Protein AF-A0A946VN76-F1 (afdb_monomer)

Secondary structure (DSSP, 8-state):
----S----PPPHHHHHHHHHHHHHHHHHTT-S-S-HHHHHHHHHHHHTTTT---------TTTS-HHHHS--TT-HHHHHH-TTTSPPGGG---

Mean predicted aligned error: 15.85 Å

Radius of gyration: 20.65 Å; Cα contacts (8 Å, |Δi|>4): 16; chains: 1; bounding box: 47×42×51 Å

Sequence (95 aa):
MNKNGISSKLMKRRDLLQKGMTGLGVAGLTGSVLTPSLFGRAAEAAAAALSNEKILVILELSGGNDGLNTVVPYGDDAYYRHRPNIGLPKDQLRL

pLDDT: mean 71.88, std 15.23, range [37.47, 95.38]

Structure (mmCIF, N/CA/C/O backbone):
data_AF-A0A946VN76-F1
#
_entry.id   AF-A0A946VN76-F1
#
loop_
_atom_site.group_PDB
_atom_site.id
_atom_site.type_symbol
_atom_site.label_atom_id
_atom_site.label_alt_id
_atom_site.label_comp_id
_atom_site.label_asym_id
_atom_site.label_entity_id
_atom_site.label_seq_id
_atom_site.pdbx_PDB_ins_code
_atom_site.Cartn_x
_atom_site.Cartn_y
_atom_site.Cartn_z
_atom_site.occupancy
_atom_site.B_iso_or_equiv
_atom_site.auth_seq_id
_atom_site.auth_comp_id
_atom_site.auth_asym_id
_atom_site.auth_atom_id
_atom_site.pdbx_PDB_model_num
ATOM 1 N N . MET A 1 1 ? 18.987 34.975 19.848 1.00 41.06 1 MET A N 1
ATOM 2 C CA . MET A 1 1 ? 19.432 33.770 19.108 1.00 41.06 1 MET A CA 1
ATOM 3 C C . MET A 1 1 ? 18.256 33.216 18.314 1.00 41.06 1 MET A C 1
ATOM 5 O O . MET A 1 1 ? 17.304 32.738 18.914 1.00 41.06 1 MET A O 1
ATOM 9 N N . ASN A 1 2 ? 18.278 33.373 16.988 1.00 37.47 2 ASN A N 1
ATOM 10 C CA . ASN A 1 2 ? 17.193 32.993 16.077 1.00 37.47 2 ASN A CA 1
ATOM 11 C C . ASN A 1 2 ? 17.377 31.527 15.633 1.00 37.47 2 ASN A C 1
ATOM 13 O O . ASN A 1 2 ? 18.392 31.206 15.023 1.00 37.47 2 ASN A O 1
ATOM 17 N N . LYS A 1 3 ? 16.429 30.639 15.963 1.00 54.38 3 LYS A N 1
ATOM 18 C CA . LYS A 1 3 ? 16.459 29.195 15.639 1.00 54.38 3 LYS A CA 1
ATOM 19 C C . LYS A 1 3 ? 15.763 28.860 14.308 1.00 54.38 3 LYS A C 1
ATOM 21 O O . LYS A 1 3 ? 15.246 27.760 14.141 1.00 54.38 3 LYS A O 1
ATOM 26 N N . ASN A 1 4 ? 15.751 29.778 13.347 1.00 53.50 4 ASN A N 1
ATOM 27 C CA . ASN A 1 4 ? 15.134 29.540 12.044 1.00 53.50 4 ASN A CA 1
ATOM 28 C C . ASN A 1 4 ? 16.219 29.248 11.007 1.00 53.50 4 ASN A C 1
ATOM 30 O O . ASN A 1 4 ? 16.777 30.176 10.430 1.00 53.50 4 ASN A O 1
ATOM 34 N N . GLY A 1 5 ? 16.539 27.972 10.774 1.00 47.56 5 GLY A N 1
ATOM 35 C 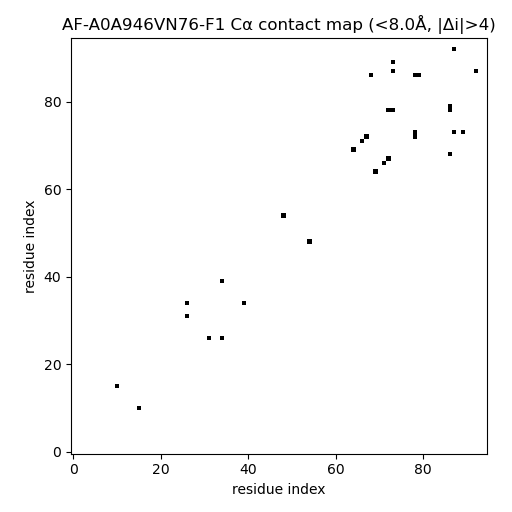CA . GLY A 1 5 ? 17.566 27.654 9.776 1.00 47.56 5 GLY A CA 1
ATOM 36 C C . GLY A 1 5 ? 17.666 26.228 9.249 1.00 47.56 5 GLY A C 1
ATOM 37 O O . GLY A 1 5 ? 18.397 26.027 8.289 1.00 47.56 5 GLY A O 1
ATOM 38 N N . ILE A 1 6 ? 16.955 25.238 9.798 1.00 50.41 6 ILE A N 1
ATOM 39 C CA . ILE A 1 6 ? 17.002 23.870 9.253 1.00 50.41 6 ILE A CA 1
ATOM 40 C C . ILE A 1 6 ? 15.592 23.276 9.246 1.00 50.41 6 ILE A C 1
ATOM 42 O O . ILE A 1 6 ? 15.268 22.367 10.002 1.00 50.41 6 ILE A O 1
ATOM 46 N N . SER A 1 7 ? 14.720 23.819 8.394 1.00 50.69 7 SER A N 1
ATOM 47 C CA . SER A 1 7 ? 13.534 23.074 7.967 1.00 50.69 7 SER A CA 1
ATOM 48 C C . SER A 1 7 ? 14.006 22.052 6.936 1.00 50.69 7 SER A C 1
ATOM 50 O O . SER A 1 7 ? 14.203 22.380 5.763 1.00 50.69 7 SER A O 1
ATOM 52 N N . SER A 1 8 ? 14.279 20.825 7.385 1.00 54.12 8 SER A N 1
ATOM 53 C CA . SER A 1 8 ? 14.500 19.697 6.488 1.00 54.12 8 SER A CA 1
ATOM 54 C C . SER A 1 8 ? 13.206 19.475 5.709 1.00 54.12 8 SER A C 1
ATOM 56 O O . SER A 1 8 ? 12.221 18.925 6.196 1.00 54.12 8 SER A O 1
ATOM 58 N N . LYS A 1 9 ? 13.175 19.982 4.480 1.00 61.91 9 LYS A N 1
ATOM 59 C CA . LYS A 1 9 ? 12.054 19.812 3.562 1.00 61.91 9 LYS A CA 1
ATOM 60 C C . LYS A 1 9 ? 11.950 18.320 3.221 1.00 61.91 9 LYS A C 1
ATOM 62 O O . LYS A 1 9 ? 12.605 17.861 2.289 1.00 61.91 9 LYS A O 1
ATOM 67 N N . LEU A 1 10 ? 11.181 17.550 3.999 1.00 67.19 10 LEU A N 1
ATOM 68 C CA . LEU A 1 10 ? 10.929 16.135 3.716 1.00 67.19 10 LEU A CA 1
ATOM 69 C C . LEU A 1 10 ? 10.323 16.024 2.310 1.00 67.19 10 LEU A C 1
ATOM 71 O O . LEU A 1 10 ? 9.250 16.568 2.038 1.00 67.19 10 LEU A O 1
ATOM 75 N N . MET A 1 11 ? 11.028 15.347 1.402 1.00 69.00 11 MET A N 1
ATOM 76 C CA . MET A 1 11 ? 10.538 15.105 0.046 1.00 69.00 11 MET A CA 1
ATOM 77 C C . MET A 1 11 ? 9.279 14.240 0.104 1.00 69.00 11 MET A C 1
ATOM 79 O O . MET A 1 11 ? 9.269 13.181 0.733 1.00 69.00 11 MET A O 1
ATOM 83 N N . LYS A 1 12 ? 8.203 14.679 -0.557 1.00 80.44 12 LYS A N 1
ATOM 84 C CA . LYS A 1 12 ? 6.966 13.894 -0.626 1.00 80.44 12 LYS A CA 1
ATOM 85 C C . LYS A 1 12 ? 7.160 12.721 -1.588 1.00 80.44 12 LYS A C 1
ATOM 87 O O . LYS A 1 12 ? 7.876 12.837 -2.577 1.00 80.44 12 LYS A O 1
ATOM 92 N N . ARG A 1 13 ? 6.460 11.605 -1.354 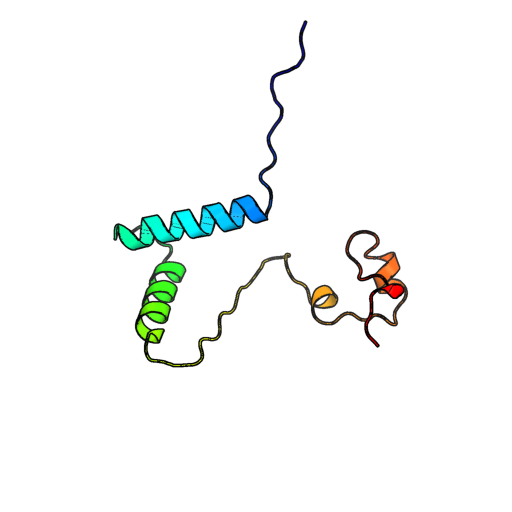1.00 74.12 13 ARG A N 1
ATOM 93 C CA . ARG A 1 13 ? 6.492 10.406 -2.226 1.00 74.12 13 ARG A CA 1
ATOM 94 C C . ARG A 1 13 ? 6.210 10.744 -3.695 1.00 74.12 13 ARG A C 1
ATOM 96 O O . ARG A 1 13 ? 6.871 10.230 -4.586 1.00 74.12 13 ARG A O 1
ATOM 103 N N . ARG A 1 14 ? 5.270 11.664 -3.934 1.00 73.50 14 ARG A N 1
ATOM 104 C CA . ARG A 1 14 ? 4.962 12.193 -5.270 1.00 73.50 14 ARG A CA 1
ATOM 105 C C . ARG A 1 14 ? 6.152 12.918 -5.894 1.0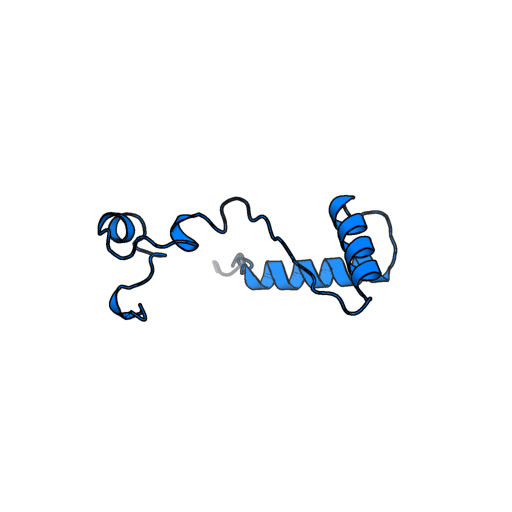0 73.50 14 ARG A C 1
ATOM 107 O O . ARG A 1 14 ? 6.435 12.706 -7.064 1.00 73.50 14 ARG A O 1
ATOM 114 N N . ASP A 1 15 ? 6.862 13.722 -5.108 1.00 74.88 15 ASP A N 1
ATOM 115 C CA . ASP A 1 15 ? 8.030 14.464 -5.584 1.00 74.88 15 ASP A CA 1
ATOM 116 C C . ASP A 1 15 ? 9.173 13.500 -5.923 1.00 74.88 15 ASP A C 1
ATOM 118 O O . ASP A 1 15 ? 9.890 13.728 -6.891 1.00 74.88 15 ASP A O 1
ATOM 122 N N . LEU A 1 16 ? 9.319 12.403 -5.171 1.00 76.44 16 LEU A N 1
ATOM 123 C CA . LEU A 1 16 ? 10.282 11.341 -5.469 1.00 76.44 16 LEU A CA 1
ATOM 124 C C . LEU A 1 16 ? 9.951 10.629 -6.788 1.00 76.44 16 LEU A C 1
ATOM 126 O O . LEU A 1 16 ? 10.835 10.482 -7.625 1.00 76.44 16 LEU A O 1
ATOM 130 N N . LEU A 1 17 ? 8.691 10.236 -7.004 1.00 75.31 17 LEU A N 1
ATOM 131 C CA . LEU A 1 17 ? 8.265 9.585 -8.251 1.00 75.31 17 LEU A CA 1
ATOM 132 C C . LEU A 1 17 ? 8.397 10.521 -9.458 1.00 75.31 17 LEU A C 1
ATOM 134 O O . LEU A 1 17 ? 8.911 10.124 -10.502 1.00 75.31 17 LEU A O 1
ATOM 138 N N 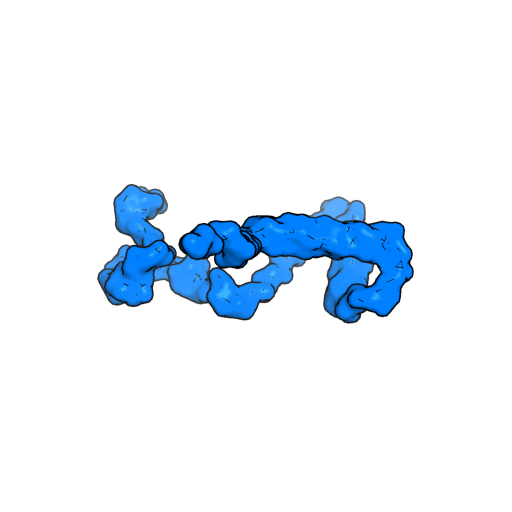. GLN A 1 18 ? 7.998 11.784 -9.304 1.00 69.50 18 GLN A N 1
ATOM 139 C CA . GLN A 1 18 ? 8.072 12.777 -10.371 1.00 69.50 18 GLN A CA 1
ATOM 140 C C . GLN A 1 18 ? 9.525 13.099 -10.744 1.00 69.50 18 GLN A C 1
ATOM 142 O O . GLN A 1 18 ? 9.844 13.211 -11.929 1.00 69.50 18 GLN A O 1
ATOM 147 N N . LYS A 1 19 ? 10.419 13.193 -9.752 1.00 70.81 19 LYS A N 1
ATOM 148 C CA . LYS A 1 19 ? 11.858 13.407 -9.973 1.00 70.81 19 LYS A CA 1
ATOM 149 C C . LYS A 1 19 ? 12.567 12.155 -10.490 1.00 70.81 19 LYS A C 1
ATOM 151 O O . LYS A 1 19 ? 13.450 12.275 -11.329 1.00 70.81 19 LYS A O 1
ATOM 156 N N . GLY A 1 20 ? 12.167 10.965 -10.043 1.00 66.50 20 GLY A N 1
ATOM 157 C CA . GLY A 1 20 ? 12.702 9.695 -10.536 1.00 66.50 20 GLY A CA 1
ATOM 158 C C . GLY A 1 20 ? 12.368 9.467 -12.010 1.00 66.50 20 GLY A C 1
ATOM 159 O O . GLY A 1 20 ? 13.250 9.147 -12.798 1.00 66.50 20 GLY A O 1
ATOM 160 N N . MET A 1 21 ? 11.120 9.721 -12.412 1.00 65.12 21 MET A N 1
ATOM 161 C CA . MET A 1 21 ? 10.679 9.538 -13.798 1.00 65.12 21 MET A CA 1
ATOM 162 C C . MET A 1 21 ? 11.272 10.585 -14.753 1.00 65.12 21 MET A C 1
ATOM 164 O O . MET A 1 21 ? 11.658 10.249 -15.869 1.00 65.12 21 MET A O 1
ATOM 168 N N . THR A 1 22 ? 11.424 11.837 -14.307 1.00 61.34 22 THR A N 1
ATOM 169 C CA . THR A 1 22 ? 12.131 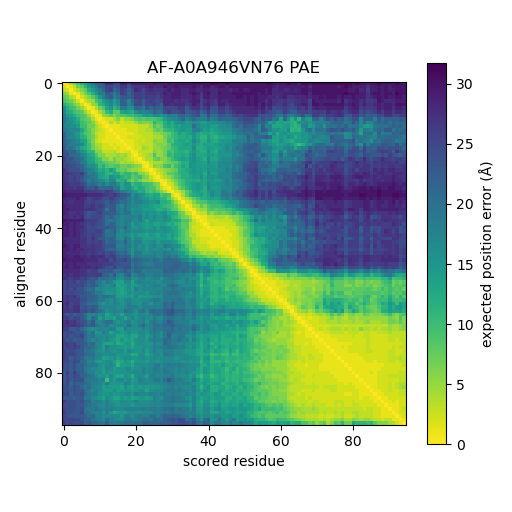12.869 -15.091 1.00 61.34 22 THR A CA 1
ATOM 170 C C . THR A 1 22 ? 13.638 12.612 -15.165 1.00 61.34 22 THR A C 1
ATOM 172 O O . THR A 1 22 ? 14.218 12.767 -16.237 1.00 61.34 22 THR A O 1
ATOM 175 N N . GLY A 1 23 ? 14.266 12.142 -14.082 1.00 60.56 23 GLY A N 1
ATOM 176 C CA . GLY A 1 23 ? 15.673 11.726 -14.079 1.00 60.56 23 GLY A CA 1
ATOM 177 C C . GLY A 1 23 ? 15.956 10.556 -15.027 1.00 60.56 23 GLY A C 1
ATOM 178 O O . GLY A 1 23 ? 16.938 10.589 -15.765 1.00 60.56 23 GLY A O 1
ATOM 179 N N . LEU A 1 24 ? 15.059 9.565 -15.076 1.00 59.38 24 LEU A N 1
ATOM 180 C CA . LEU A 1 24 ? 15.135 8.441 -16.017 1.00 59.38 24 LEU A CA 1
ATOM 181 C C . LEU A 1 24 ? 14.863 8.869 -17.467 1.00 59.38 24 LEU A C 1
ATOM 183 O O . LEU A 1 24 ? 15.544 8.394 -18.370 1.00 59.38 24 LEU A O 1
ATOM 187 N N . GLY A 1 25 ? 13.924 9.791 -17.701 1.00 55.97 25 GLY A N 1
ATOM 188 C CA . GLY A 1 25 ? 13.645 10.327 -19.037 1.00 55.97 25 GLY A CA 1
ATOM 189 C C . GLY A 1 25 ? 14.830 11.095 -19.633 1.00 55.97 25 GLY A C 1
ATOM 190 O O . GLY A 1 25 ? 15.169 10.899 -20.795 1.00 55.97 25 GLY A O 1
ATOM 191 N N . VAL A 1 26 ? 15.520 11.914 -18.833 1.00 55.62 26 VAL A N 1
ATOM 192 C CA . VAL A 1 26 ? 16.712 12.659 -19.285 1.00 55.62 26 VAL A CA 1
ATOM 193 C C . VAL A 1 26 ? 17.921 11.734 -19.491 1.00 55.62 26 VAL A C 1
ATOM 195 O O . VAL A 1 26 ? 18.652 11.888 -20.471 1.00 55.62 26 VAL A O 1
ATOM 198 N N . ALA A 1 27 ? 18.112 10.737 -18.621 1.00 52.50 27 ALA A N 1
ATOM 199 C CA . ALA A 1 27 ? 19.160 9.726 -18.792 1.00 52.50 27 ALA A CA 1
ATOM 200 C C . ALA A 1 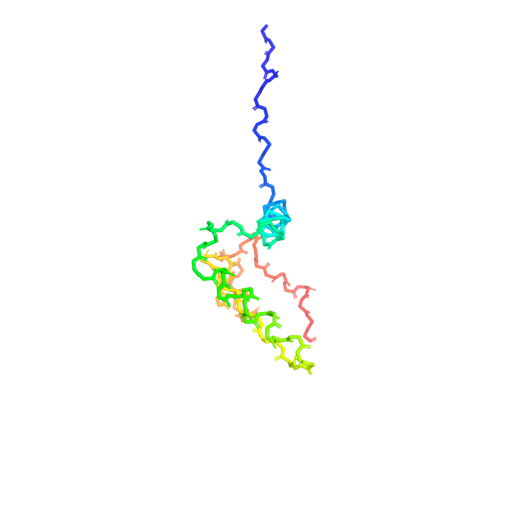27 ? 18.917 8.828 -20.024 1.00 52.50 27 ALA A C 1
ATOM 202 O O . ALA A 1 27 ? 19.860 8.492 -20.738 1.00 52.50 27 ALA A O 1
ATOM 203 N N . GLY A 1 28 ? 17.656 8.487 -20.313 1.00 53.31 28 GLY A N 1
ATOM 204 C CA . GLY A 1 28 ? 17.273 7.697 -21.486 1.00 53.31 28 GLY A CA 1
ATOM 205 C C . GLY A 1 28 ? 17.480 8.428 -22.817 1.00 53.31 28 GLY A C 1
ATOM 206 O O . GLY A 1 28 ? 17.866 7.803 -23.798 1.00 53.31 28 GLY A O 1
ATOM 207 N N . LEU A 1 29 ? 17.295 9.753 -22.850 1.00 55.72 29 LEU A N 1
ATOM 208 C CA . LEU A 1 29 ? 17.486 10.572 -24.058 1.00 55.72 29 LEU A CA 1
ATOM 209 C C . LEU A 1 29 ? 18.961 10.893 -24.366 1.00 55.72 29 LEU A C 1
ATOM 211 O O . LEU A 1 29 ? 19.273 11.272 -25.491 1.00 55.72 29 LEU A O 1
ATOM 215 N N . THR A 1 30 ? 19.868 10.752 -23.391 1.00 51.38 30 THR A N 1
ATOM 216 C CA . THR A 1 30 ? 21.304 11.085 -23.534 1.00 51.38 30 THR A CA 1
ATOM 217 C C . THR A 1 30 ? 22.228 9.864 -23.634 1.00 51.38 30 THR A C 1
ATOM 219 O O . THR A 1 30 ? 23.442 10.023 -23.738 1.00 51.38 30 THR A O 1
ATOM 222 N N . GLY A 1 31 ? 21.674 8.645 -23.666 1.00 53.81 31 GLY A N 1
ATOM 223 C CA . GLY A 1 31 ? 22.377 7.441 -24.126 1.00 53.81 31 GLY A CA 1
ATOM 224 C C . GLY A 1 31 ? 23.593 6.993 -23.305 1.00 53.81 31 GLY A C 1
ATOM 225 O O . GLY A 1 31 ? 24.435 6.277 -23.839 1.00 53.81 31 GLY A O 1
ATOM 226 N N . SER A 1 32 ? 23.723 7.377 -22.031 1.00 53.66 32 SER A N 1
ATOM 227 C CA . SER A 1 32 ? 24.949 7.101 -21.265 1.00 53.66 32 SER A CA 1
ATOM 228 C C . SER A 1 32 ? 24.747 6.079 -20.138 1.00 53.66 32 SER A C 1
ATOM 230 O O . SER A 1 32 ? 24.380 6.434 -19.022 1.00 53.66 32 SER A O 1
ATOM 232 N N . VAL A 1 33 ? 24.959 4.797 -20.478 1.00 54.03 33 VAL A N 1
ATOM 233 C CA . VAL A 1 33 ? 25.770 3.745 -19.797 1.00 54.03 33 VAL A CA 1
ATOM 234 C C . VAL A 1 33 ? 25.563 3.441 -18.289 1.00 54.03 33 VAL A C 1
ATOM 236 O O . VAL A 1 33 ? 26.110 2.460 -17.793 1.00 54.03 33 VAL A O 1
ATOM 239 N N . LEU A 1 34 ? 24.743 4.180 -17.543 1.00 54.91 34 LEU A N 1
ATOM 240 C CA . LEU A 1 34 ? 24.558 4.006 -16.090 1.00 54.91 34 LEU A CA 1
ATOM 241 C C . LEU A 1 34 ? 23.134 3.614 -15.683 1.00 54.91 34 LEU A C 1
ATOM 243 O O . LEU A 1 34 ? 22.789 3.681 -14.504 1.00 54.91 34 LEU A O 1
ATOM 247 N N . THR A 1 35 ? 22.290 3.194 -16.623 1.00 54.69 35 THR A N 1
ATOM 248 C CA . THR A 1 35 ? 21.025 2.547 -16.275 1.00 54.69 35 THR A CA 1
ATOM 249 C C . THR A 1 35 ? 21.334 1.166 -15.695 1.00 54.69 35 THR A C 1
ATOM 251 O O . THR A 1 35 ? 21.929 0.341 -16.392 1.00 54.69 35 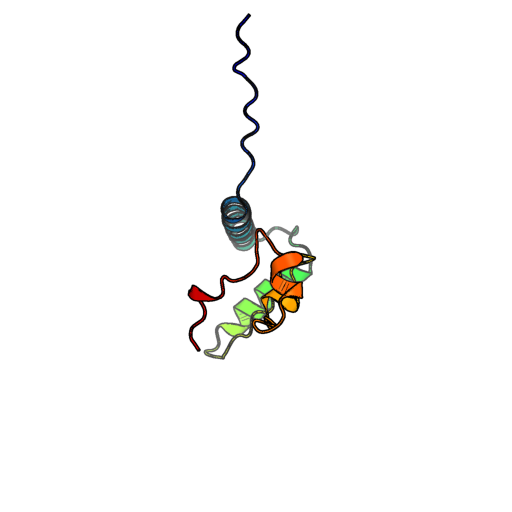THR A O 1
ATOM 254 N N . PRO A 1 36 ? 20.936 0.865 -14.439 1.00 58.66 36 PRO A N 1
ATOM 255 C CA . PRO A 1 36 ? 20.952 -0.511 -13.958 1.00 58.66 36 PRO A CA 1
ATOM 256 C C . PRO A 1 36 ? 20.274 -1.389 -15.009 1.00 58.66 36 PRO A C 1
ATOM 258 O O . PRO A 1 36 ? 19.243 -0.992 -15.552 1.00 58.66 36 PRO A O 1
ATOM 261 N N . SER A 1 37 ? 20.872 -2.537 -15.328 1.00 61.34 37 SER A N 1
ATOM 262 C CA . SER A 1 37 ? 20.512 -3.373 -16.485 1.00 61.34 37 SER A CA 1
ATOM 263 C C . SER A 1 37 ? 19.006 -3.625 -16.619 1.00 61.34 37 SER A C 1
ATOM 265 O O . SER A 1 37 ? 18.483 -3.664 -17.728 1.00 61.34 37 SER A O 1
ATOM 267 N N . LEU A 1 38 ? 18.288 -3.693 -15.497 1.00 62.81 38 LEU A N 1
ATOM 268 C CA . LEU A 1 38 ? 16.833 -3.787 -15.454 1.00 62.81 38 LEU A CA 1
ATOM 269 C C . LEU A 1 38 ? 16.115 -2.632 -16.179 1.00 62.81 38 LEU A C 1
ATOM 271 O O . LEU A 1 38 ? 15.187 -2.879 -16.943 1.00 62.81 38 LEU A O 1
ATOM 275 N N . PHE A 1 39 ? 16.554 -1.385 -15.996 1.00 63.53 39 PHE A N 1
ATOM 276 C CA . PHE A 1 39 ? 15.962 -0.210 -16.645 1.00 63.53 39 PHE A CA 1
ATOM 277 C C . PHE A 1 39 ? 16.314 -0.128 -18.132 1.00 63.53 39 PHE A C 1
ATOM 279 O O . PHE A 1 39 ? 15.466 0.268 -18.925 1.00 63.53 39 PHE A O 1
ATOM 286 N N . GLY A 1 40 ? 17.526 -0.541 -18.521 1.00 64.69 40 GLY A N 1
ATOM 287 C CA . GLY A 1 40 ? 17.913 -0.645 -19.932 1.00 64.69 40 GLY A CA 1
ATOM 288 C C . GLY A 1 40 ? 17.055 -1.664 -20.685 1.00 64.69 40 GLY A C 1
ATOM 289 O O . GLY A 1 40 ? 16.495 -1.345 -21.730 1.00 64.69 40 GLY A O 1
ATOM 290 N N . ARG A 1 41 ? 16.850 -2.854 -20.101 1.00 66.62 41 ARG A N 1
ATOM 291 C CA . ARG A 1 41 ? 15.980 -3.889 -20.687 1.00 66.62 41 ARG A CA 1
ATOM 292 C C . ARG A 1 41 ? 14.502 -3.506 -20.673 1.00 66.62 41 ARG A C 1
ATOM 294 O O . ARG A 1 41 ? 13.788 -3.837 -21.611 1.00 66.62 41 ARG A O 1
ATOM 301 N N . ALA A 1 42 ? 14.039 -2.798 -19.642 1.00 65.44 42 ALA A N 1
ATOM 302 C CA . ALA A 1 42 ? 12.674 -2.281 -19.594 1.00 65.44 42 ALA A CA 1
ATOM 303 C C . ALA A 1 42 ? 12.430 -1.204 -20.665 1.00 65.44 42 ALA A C 1
ATOM 305 O O . ALA A 1 42 ? 11.372 -1.202 -21.287 1.00 65.44 42 ALA A O 1
ATOM 306 N N . ALA A 1 43 ? 13.405 -0.323 -20.913 1.00 65.12 43 ALA A N 1
ATOM 307 C CA . ALA A 1 43 ? 13.326 0.679 -21.974 1.00 65.12 43 ALA A CA 1
ATOM 308 C C . ALA A 1 43 ? 13.355 0.041 -23.373 1.00 65.12 43 ALA A C 1
ATOM 310 O O . ALA A 1 43 ? 12.576 0.434 -24.236 1.00 65.12 43 ALA A O 1
ATOM 311 N N . GLU A 1 44 ? 14.192 -0.977 -23.583 1.00 67.31 44 GLU A N 1
ATOM 312 C CA . GLU A 1 44 ? 14.239 -1.753 -24.829 1.00 67.31 44 GLU A CA 1
ATOM 313 C C . GLU A 1 44 ? 12.926 -2.518 -25.074 1.00 67.31 44 GLU A C 1
ATOM 315 O O . GLU A 1 44 ? 12.364 -2.451 -26.166 1.00 67.31 44 GLU A O 1
ATOM 320 N N . ALA A 1 45 ? 12.369 -3.163 -24.042 1.00 65.50 45 ALA A N 1
ATOM 321 C CA . ALA A 1 45 ? 11.066 -3.824 -24.115 1.00 65.50 4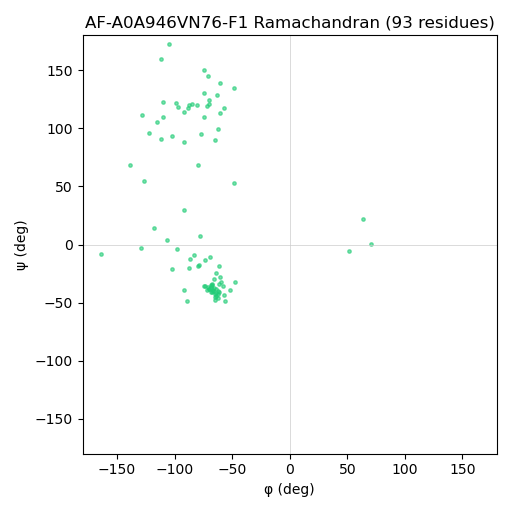5 ALA A CA 1
ATOM 322 C C . ALA A 1 45 ? 9.915 -2.831 -24.366 1.00 65.50 45 ALA A C 1
ATOM 324 O O . ALA A 1 45 ? 9.003 -3.127 -25.134 1.00 65.50 45 ALA A O 1
ATOM 325 N N . ALA A 1 46 ? 9.964 -1.638 -23.764 1.00 64.25 46 ALA A N 1
ATOM 326 C CA . ALA A 1 46 ? 8.982 -0.581 -24.000 1.00 64.25 46 ALA A CA 1
ATOM 327 C C . ALA A 1 46 ? 9.080 0.004 -25.420 1.00 64.25 46 ALA A C 1
ATOM 329 O O . ALA A 1 46 ? 8.053 0.303 -26.025 1.00 64.25 46 ALA A O 1
ATOM 330 N N . ALA A 1 47 ? 10.291 0.133 -25.971 1.00 62.91 47 ALA A N 1
ATOM 331 C CA . ALA A 1 47 ? 10.503 0.551 -27.356 1.00 62.91 47 ALA A CA 1
ATOM 332 C C . ALA A 1 47 ? 10.022 -0.517 -28.355 1.00 62.91 47 ALA A C 1
ATOM 334 O O . ALA A 1 47 ? 9.421 -0.177 -29.372 1.00 62.91 47 ALA A O 1
ATOM 335 N N . ALA A 1 48 ? 10.215 -1.804 -28.047 1.00 62.84 48 ALA A N 1
ATOM 336 C CA . ALA A 1 48 ? 9.669 -2.908 -28.839 1.00 62.84 48 ALA A CA 1
ATOM 337 C C . ALA A 1 48 ? 8.128 -2.963 -28.792 1.00 62.84 48 ALA A C 1
ATOM 339 O O . ALA A 1 48 ? 7.498 -3.354 -29.769 1.00 62.84 48 ALA A O 1
ATOM 340 N N . ALA A 1 49 ? 7.518 -2.505 -27.696 1.00 57.91 49 ALA A N 1
ATOM 341 C CA . ALA A 1 49 ? 6.068 -2.450 -27.509 1.00 57.91 49 ALA A CA 1
ATOM 342 C C . ALA A 1 49 ? 5.363 -1.276 -28.228 1.00 57.91 49 ALA A C 1
ATOM 344 O O . ALA A 1 49 ? 4.167 -1.067 -28.037 1.00 57.91 49 ALA A O 1
ATOM 345 N N . LEU A 1 50 ? 6.073 -0.508 -29.067 1.00 54.41 50 LEU A N 1
ATOM 346 C CA . LEU A 1 50 ? 5.476 0.498 -29.960 1.00 54.41 50 LEU A CA 1
ATOM 347 C C . LEU A 1 50 ? 4.642 -0.128 -31.097 1.00 54.41 50 LEU A C 1
ATOM 349 O O . LEU A 1 50 ? 3.898 0.584 -31.775 1.00 54.41 50 LEU A O 1
ATOM 353 N N . SER A 1 51 ? 4.712 -1.448 -31.299 1.00 59.03 51 SER A N 1
ATOM 354 C CA . SER A 1 51 ? 3.661 -2.188 -31.999 1.00 59.03 51 SER A CA 1
ATOM 355 C C . SER A 1 51 ? 2.425 -2.225 -31.104 1.00 59.03 51 SER A C 1
ATOM 357 O O . SER A 1 51 ? 2.534 -2.655 -29.968 1.00 59.03 51 SER A O 1
ATOM 359 N N . ASN A 1 52 ? 1.289 -1.763 -31.625 1.00 58.72 52 ASN A N 1
ATOM 360 C CA . ASN A 1 52 ? -0.028 -1.508 -31.015 1.00 58.72 52 ASN A CA 1
ATOM 361 C C . ASN A 1 52 ? -0.634 -2.633 -30.124 1.00 58.72 52 ASN A C 1
ATOM 363 O O . ASN A 1 52 ? -1.766 -3.073 -30.335 1.00 58.72 52 ASN A O 1
ATOM 367 N N . GLU A 1 53 ? 0.107 -3.119 -29.134 1.00 65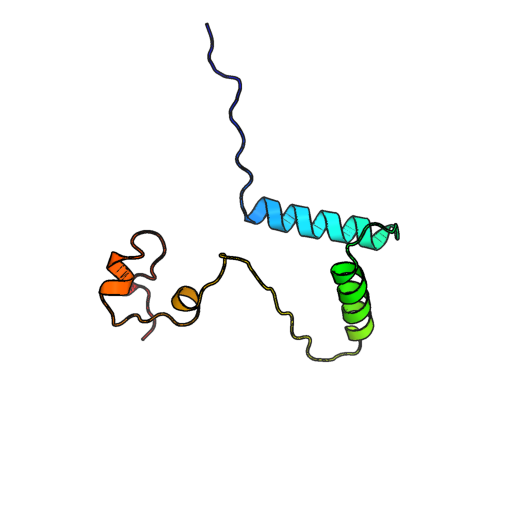.44 53 GLU A N 1
ATOM 368 C CA . GLU A 1 53 ? -0.196 -4.274 -28.296 1.00 65.44 53 GLU A CA 1
ATOM 369 C C . GLU A 1 53 ? -0.490 -3.854 -26.850 1.00 65.44 53 GLU A C 1
ATOM 371 O O . GLU A 1 53 ? -0.145 -2.766 -26.386 1.00 65.44 53 GLU A O 1
ATOM 376 N N . LYS A 1 54 ? -1.176 -4.729 -26.108 1.00 66.19 54 LYS A N 1
ATOM 377 C CA . LYS A 1 54 ? -1.531 -4.485 -24.706 1.00 66.19 54 LYS A CA 1
ATOM 378 C C . LYS A 1 54 ? -0.293 -4.654 -23.826 1.00 66.19 54 LYS A C 1
ATOM 380 O O . LYS A 1 54 ? 0.159 -5.773 -23.605 1.00 66.19 54 LYS A O 1
ATOM 385 N N . ILE A 1 55 ? 0.214 -3.554 -23.279 1.00 70.75 55 ILE A N 1
ATOM 386 C CA . ILE A 1 55 ? 1.376 -3.558 -22.382 1.00 70.75 55 ILE A CA 1
ATOM 387 C C . ILE A 1 55 ? 0.918 -3.785 -20.935 1.00 70.75 55 ILE A C 1
ATOM 389 O O . ILE A 1 55 ? 0.169 -2.979 -20.382 1.00 70.75 55 ILE A O 1
ATOM 393 N N . LEU A 1 56 ? 1.396 -4.862 -20.302 1.00 77.81 56 LEU A N 1
ATOM 394 C CA . LEU A 1 56 ? 1.257 -5.089 -18.861 1.00 77.81 56 LEU A CA 1
ATOM 395 C C . LEU A 1 56 ? 2.483 -4.527 -18.135 1.00 77.81 56 LEU A C 1
ATOM 397 O O . LEU A 1 56 ? 3.589 -5.043 -18.275 1.00 77.81 56 LEU A O 1
ATOM 401 N N . VAL A 1 57 ? 2.278 -3.490 -17.326 1.00 76.44 57 VAL A N 1
ATOM 402 C CA . VAL A 1 57 ? 3.324 -2.921 -16.468 1.00 76.44 57 VAL A CA 1
ATOM 403 C C . VAL A 1 57 ? 3.162 -3.469 -15.053 1.00 76.44 57 VAL A C 1
ATOM 405 O O . VAL A 1 57 ? 2.118 -3.279 -14.431 1.00 76.44 57 VAL A O 1
ATOM 408 N N . ILE A 1 58 ? 4.202 -4.128 -14.534 1.00 77.88 58 ILE A N 1
ATOM 409 C CA . ILE A 1 58 ? 4.241 -4.661 -13.166 1.00 77.88 58 ILE A CA 1
ATOM 410 C C . ILE A 1 58 ? 5.235 -3.834 -12.351 1.00 77.88 58 ILE A C 1
ATOM 412 O O . ILE A 1 58 ? 6.407 -3.733 -12.707 1.00 77.88 58 ILE A O 1
ATOM 416 N N . LEU A 1 59 ? 4.760 -3.245 -11.253 1.00 75.44 59 LEU A N 1
ATOM 417 C CA . LEU A 1 59 ? 5.580 -2.481 -10.315 1.00 75.44 59 LEU A CA 1
ATOM 418 C C . LEU A 1 59 ? 5.696 -3.258 -9.004 1.00 75.44 59 LEU A C 1
ATOM 420 O O . LEU A 1 59 ? 4.728 -3.361 -8.251 1.00 75.44 59 LEU A O 1
ATOM 424 N N . GLU A 1 60 ? 6.882 -3.789 -8.719 1.00 74.94 60 GLU A N 1
ATOM 425 C CA . GLU A 1 60 ? 7.185 -4.353 -7.408 1.00 74.94 60 GLU A CA 1
ATOM 426 C C . GLU A 1 60 ? 7.538 -3.215 -6.441 1.00 74.94 60 GLU A C 1
ATOM 428 O O . GLU A 1 60 ? 8.477 -2.449 -6.665 1.00 74.94 60 GLU A O 1
ATOM 433 N N . LEU A 1 61 ? 6.769 -3.084 -5.360 1.00 72.50 61 LEU A N 1
ATOM 434 C CA . LEU A 1 61 ? 7.023 -2.105 -4.309 1.00 72.50 61 LEU A CA 1
ATOM 435 C C . LEU A 1 61 ? 7.349 -2.837 -3.010 1.00 72.50 61 LEU A C 1
ATOM 437 O O . LEU A 1 61 ? 6.442 -3.326 -2.337 1.00 72.50 61 LEU A O 1
ATOM 441 N N . SER A 1 62 ? 8.621 -2.847 -2.613 1.00 71.44 62 SER A N 1
ATOM 442 C CA . SER A 1 62 ? 9.015 -3.388 -1.310 1.00 71.44 62 SER A CA 1
ATOM 443 C C . SER A 1 62 ? 8.337 -2.602 -0.177 1.00 71.44 62 SER A C 1
ATOM 445 O O . SER A 1 62 ? 8.550 -1.398 -0.015 1.00 71.44 62 SER A O 1
ATOM 447 N N . GLY A 1 63 ? 7.436 -3.272 0.551 1.00 71.88 63 GLY A N 1
ATOM 448 C CA . GLY A 1 63 ? 6.684 -2.728 1.690 1.00 71.88 63 GLY A CA 1
ATOM 449 C C . GLY A 1 63 ? 5.600 -1.692 1.357 1.00 71.88 63 GLY A C 1
ATOM 450 O O . GLY A 1 63 ? 4.963 -1.169 2.269 1.00 71.88 63 GLY A O 1
ATOM 451 N N . GLY A 1 64 ? 5.391 -1.358 0.079 1.00 73.50 64 GLY A N 1
ATOM 452 C CA . GLY A 1 64 ? 4.510 -0.258 -0.331 1.00 73.50 64 GLY A CA 1
ATOM 453 C C . GLY A 1 64 ? 3.062 -0.661 -0.611 1.00 73.50 64 GLY A C 1
ATOM 454 O O . GLY A 1 64 ? 2.151 0.092 -0.266 1.00 73.50 64 GLY A O 1
ATOM 455 N N . ASN A 1 65 ? 2.858 -1.823 -1.232 1.00 77.62 65 ASN A N 1
ATOM 456 C CA . ASN A 1 65 ? 1.542 -2.393 -1.499 1.00 77.62 65 ASN A CA 1
ATOM 457 C C . ASN A 1 65 ? 1.520 -3.832 -0.981 1.00 77.62 65 ASN A C 1
ATOM 459 O O . ASN A 1 65 ? 2.233 -4.685 -1.502 1.00 77.62 65 ASN A O 1
ATOM 463 N N . ASP A 1 66 ? 0.740 -4.080 0.066 1.00 82.94 66 ASP A N 1
ATOM 464 C CA . ASP A 1 66 ? 0.570 -5.406 0.648 1.00 82.94 66 ASP A CA 1
ATOM 465 C C . ASP A 1 66 ? -0.786 -6.018 0.275 1.00 82.94 66 ASP A C 1
ATOM 467 O O . ASP A 1 66 ? -1.659 -5.374 -0.318 1.00 82.94 66 ASP A O 1
ATOM 471 N N . GLY A 1 67 ? -0.964 -7.293 0.629 1.00 82.88 67 GLY A N 1
ATOM 472 C CA . GLY A 1 67 ? -2.197 -8.022 0.340 1.00 82.88 67 GLY A CA 1
ATOM 473 C C . GLY A 1 67 ? -3.432 -7.383 0.975 1.00 82.88 67 GLY A C 1
ATOM 474 O O . GLY A 1 67 ? -4.490 -7.396 0.365 1.00 82.88 67 GLY A O 1
ATOM 475 N N . LEU A 1 68 ? -3.294 -6.748 2.141 1.00 88.62 68 LEU A N 1
ATOM 476 C CA . LEU A 1 68 ? -4.410 -6.142 2.873 1.00 88.62 68 LEU A CA 1
ATOM 477 C C . LEU A 1 68 ? -4.834 -4.767 2.331 1.00 88.62 68 LEU A C 1
ATOM 479 O O . LEU A 1 68 ? -5.939 -4.330 2.635 1.00 88.62 68 LEU A O 1
ATOM 483 N N . ASN A 1 69 ? -3.992 -4.082 1.548 1.00 82.19 69 ASN A N 1
ATOM 484 C CA . ASN A 1 69 ? -4.393 -2.918 0.744 1.00 82.19 69 ASN A CA 1
ATOM 485 C C . ASN A 1 69 ? -4.931 -3.315 -0.639 1.00 82.19 69 ASN A C 1
ATOM 487 O O . ASN A 1 69 ? -5.640 -2.527 -1.259 1.00 82.19 69 ASN A O 1
ATOM 491 N N . THR A 1 70 ? -4.606 -4.519 -1.117 1.00 87.00 70 THR A N 1
ATOM 492 C CA . THR A 1 70 ? -5.048 -5.015 -2.430 1.00 87.00 70 THR A CA 1
ATOM 493 C C . THR A 1 70 ? -6.392 -5.744 -2.338 1.00 87.00 70 THR A C 1
ATOM 495 O O . THR A 1 70 ? -7.309 -5.460 -3.101 1.00 87.00 70 THR A O 1
ATOM 498 N N . VAL A 1 71 ? -6.526 -6.663 -1.381 1.00 91.50 71 VAL A N 1
ATOM 499 C CA . VAL A 1 71 ? -7.745 -7.421 -1.080 1.00 91.50 71 VAL A CA 1
ATOM 500 C C . VAL A 1 71 ? -8.097 -7.160 0.377 1.00 91.50 71 VAL A C 1
ATOM 502 O O . VAL A 1 71 ? -7.547 -7.759 1.299 1.00 91.50 71 VAL A O 1
ATOM 505 N N . VAL A 1 72 ? -8.993 -6.201 0.578 1.00 92.38 72 VAL A N 1
ATOM 506 C CA . VAL A 1 72 ? -9.316 -5.669 1.902 1.00 92.38 72 VAL A CA 1
ATOM 507 C C . VAL A 1 72 ? -10.377 -6.549 2.576 1.00 92.38 72 VAL A C 1
ATOM 509 O O . VAL A 1 72 ? -11.487 -6.656 2.047 1.00 92.38 72 VAL A O 1
ATOM 512 N N . PRO A 1 73 ? -10.106 -7.140 3.757 1.00 94.19 73 PRO A N 1
ATOM 513 C CA . PRO A 1 73 ? -11.097 -7.900 4.519 1.00 94.19 73 PRO A CA 1
ATOM 514 C C . PRO A 1 73 ? -12.026 -6.948 5.292 1.00 94.19 73 PRO A C 1
ATOM 516 O O . PRO A 1 73 ? -11.986 -6.865 6.516 1.00 94.19 73 PRO A O 1
ATOM 519 N N . TYR A 1 74 ? -12.864 -6.197 4.575 1.00 93.12 74 TYR A N 1
ATOM 520 C CA . TYR A 1 74 ? -13.668 -5.101 5.137 1.00 93.12 74 TYR A CA 1
ATOM 521 C C . TYR A 1 74 ? -14.681 -5.521 6.223 1.00 93.12 74 TYR A C 1
ATOM 523 O O . TYR A 1 74 ? -15.156 -4.681 6.987 1.00 93.12 74 TYR A O 1
ATOM 531 N N . GLY A 1 75 ? -15.027 -6.809 6.294 1.00 93.50 75 GLY A N 1
ATOM 532 C CA . GLY A 1 75 ? -15.899 -7.368 7.330 1.00 93.50 75 GLY A CA 1
ATOM 533 C C . GLY A 1 75 ? -15.191 -7.712 8.645 1.00 93.50 75 GLY A C 1
ATOM 534 O O . GLY A 1 75 ? -15.869 -8.023 9.619 1.00 93.50 75 GLY A O 1
ATOM 535 N N . ASP A 1 76 ? -13.857 -7.668 8.695 1.00 95.00 76 ASP A N 1
ATOM 536 C CA . ASP A 1 76 ? -13.079 -8.047 9.876 1.00 95.00 76 ASP A CA 1
ATOM 537 C C . ASP A 1 76 ? -12.685 -6.815 10.706 1.00 95.00 76 ASP A C 1
ATOM 539 O O . ASP A 1 76 ? -11.932 -5.948 10.262 1.00 95.00 76 ASP A O 1
ATOM 543 N N . ASP A 1 77 ? -13.145 -6.742 11.954 1.00 94.50 77 ASP A N 1
ATOM 544 C CA . ASP A 1 77 ? -12.807 -5.644 12.864 1.00 94.50 77 ASP A CA 1
ATOM 545 C C . ASP A 1 77 ? -11.310 -5.586 13.216 1.00 94.50 77 ASP A C 1
ATOM 547 O O . ASP A 1 77 ? -10.788 -4.511 13.538 1.00 94.50 77 ASP A O 1
ATOM 551 N N . ALA A 1 78 ? -10.583 -6.706 13.130 1.00 95.38 78 ALA A N 1
ATOM 552 C CA . ALA A 1 78 ? -9.138 -6.722 13.339 1.00 95.38 78 ALA A CA 1
ATOM 553 C C . ALA A 1 78 ? -8.401 -5.849 12.310 1.00 95.38 78 ALA A C 1
ATOM 555 O O . ALA A 1 78 ? -7.425 -5.187 12.675 1.00 95.38 78 ALA A O 1
ATOM 556 N N . TYR A 1 79 ? -8.895 -5.766 11.069 1.00 94.38 79 TYR A N 1
ATOM 557 C CA . TYR A 1 79 ? -8.334 -4.889 10.036 1.00 94.38 79 TYR A CA 1
ATOM 558 C C . TYR A 1 79 ? -8.301 -3.430 10.504 1.00 94.38 79 TYR A C 1
ATOM 560 O O . TYR A 1 79 ? -7.256 -2.782 10.455 1.00 94.38 79 TYR A O 1
ATOM 568 N N . TYR A 1 80 ? -9.418 -2.942 11.045 1.00 94.25 80 TYR A N 1
ATOM 569 C CA . TYR A 1 80 ? -9.554 -1.563 11.516 1.00 94.25 80 TYR A CA 1
ATOM 570 C C . TYR A 1 80 ? -8.696 -1.283 12.750 1.00 94.25 80 TYR A C 1
ATOM 572 O O . TYR A 1 80 ? -8.040 -0.243 12.819 1.00 94.25 80 TYR A O 1
ATOM 580 N N . ARG A 1 81 ? -8.630 -2.232 13.695 1.00 94.88 81 ARG A N 1
ATOM 581 C CA . ARG A 1 81 ? -7.779 -2.106 14.893 1.00 94.88 81 ARG A CA 1
ATOM 582 C C . ARG A 1 81 ? -6.294 -2.024 14.547 1.00 94.88 81 ARG A C 1
ATOM 584 O O . ARG A 1 81 ? -5.569 -1.248 15.165 1.00 94.88 81 ARG A O 1
ATOM 591 N N . HIS A 1 82 ? -5.838 -2.812 13.573 1.00 93.62 82 HIS A N 1
ATOM 592 C CA . HIS A 1 82 ? -4.430 -2.852 13.173 1.00 93.62 82 HIS A CA 1
ATOM 593 C C . HIS A 1 82 ? -4.055 -1.800 12.118 1.00 93.62 82 HIS A C 1
ATOM 595 O O . HIS A 1 82 ? -2.866 -1.568 11.895 1.00 93.62 82 HIS A O 1
ATOM 601 N N . ARG A 1 83 ? -5.033 -1.134 11.487 1.00 92.38 83 ARG A N 1
ATOM 602 C CA . ARG A 1 83 ? -4.809 -0.085 10.473 1.00 92.38 83 ARG A CA 1
ATOM 603 C C . ARG A 1 83 ? -5.528 1.231 10.788 1.00 92.38 83 ARG A C 1
ATOM 605 O O . ARG A 1 83 ? -6.201 1.768 9.911 1.00 92.38 83 ARG A O 1
ATOM 612 N N . PRO A 1 84 ? -5.326 1.830 11.973 1.00 92.25 84 PRO A N 1
ATOM 613 C CA . PRO A 1 84 ? -6.055 3.035 12.378 1.00 92.25 84 PRO A CA 1
ATOM 614 C C . PRO A 1 84 ? -5.833 4.236 11.443 1.00 92.25 84 PRO A C 1
ATOM 616 O O . PRO A 1 84 ? -6.709 5.080 11.313 1.00 92.25 84 PRO A O 1
ATOM 619 N N . ASN A 1 85 ? -4.676 4.305 10.773 1.00 92.00 85 ASN A N 1
ATOM 620 C CA . ASN A 1 85 ? -4.302 5.445 9.928 1.00 92.00 85 ASN A CA 1
ATOM 621 C C . ASN A 1 85 ? -4.464 5.196 8.422 1.00 92.00 85 ASN A C 1
ATOM 623 O O . ASN A 1 85 ? -4.473 6.150 7.650 1.00 92.00 85 ASN A O 1
ATOM 627 N N . ILE A 1 86 ? -4.494 3.931 7.992 1.00 91.50 86 ILE A N 1
ATOM 628 C CA . ILE A 1 86 ? -4.429 3.558 6.566 1.00 91.50 86 ILE A CA 1
ATOM 629 C C . ILE A 1 86 ? -5.537 2.589 6.137 1.00 91.50 86 ILE A C 1
ATOM 631 O O . ILE A 1 86 ? -5.592 2.221 4.969 1.00 91.50 86 ILE A O 1
ATOM 635 N N . GLY A 1 87 ? -6.383 2.138 7.065 1.00 92.00 87 GLY A N 1
ATOM 636 C CA . GLY A 1 87 ? -7.511 1.268 6.756 1.00 92.00 87 GLY A CA 1
ATOM 637 C C . GLY A 1 87 ? -8.606 2.019 5.999 1.00 92.00 87 GLY A C 1
ATOM 638 O O . GLY A 1 87 ? -8.839 3.199 6.257 1.00 92.00 87 GLY A O 1
ATOM 639 N N . LEU A 1 88 ? -9.288 1.339 5.076 1.00 92.19 88 LEU A N 1
ATOM 640 C CA . LEU A 1 88 ? -10.420 1.908 4.340 1.00 92.19 88 LEU A CA 1
ATOM 641 C C . LEU A 1 88 ? -11.652 2.059 5.248 1.00 92.19 88 LEU A C 1
ATOM 643 O O . LEU A 1 88 ? -12.140 1.037 5.733 1.00 92.19 88 LEU A O 1
ATOM 647 N N . PRO A 1 89 ? -12.188 3.276 5.460 1.00 90.94 89 PRO A N 1
ATOM 648 C CA . PRO A 1 89 ? -13.360 3.499 6.310 1.00 90.94 89 PRO A CA 1
ATOM 649 C C . PRO A 1 89 ? -14.609 2.760 5.807 1.00 90.94 89 PRO A C 1
ATOM 651 O O . PRO A 1 89 ? -14.873 2.741 4.605 1.00 90.94 89 PRO A O 1
ATOM 654 N N . LYS A 1 90 ? -15.392 2.166 6.725 1.00 90.12 90 LYS A N 1
ATOM 655 C CA . LYS A 1 90 ? -16.589 1.364 6.383 1.00 90.12 90 LYS A CA 1
ATOM 656 C C . LYS A 1 90 ? -17.627 2.168 5.585 1.00 90.12 90 LYS A C 1
ATOM 658 O O . LYS A 1 90 ? -18.252 1.623 4.685 1.00 90.12 90 LYS A O 1
ATOM 663 N N . ASP A 1 91 ? -17.778 3.454 5.885 1.00 92.38 91 ASP A N 1
ATOM 664 C CA . ASP A 1 91 ? -18.720 4.386 5.250 1.00 92.38 91 ASP A CA 1
ATOM 665 C C . ASP A 1 91 ? -18.317 4.814 3.828 1.00 92.38 91 ASP A C 1
ATOM 667 O O . ASP A 1 91 ? -19.136 5.360 3.093 1.00 92.38 91 ASP A O 1
ATOM 671 N N . GLN A 1 92 ? -17.074 4.551 3.418 1.00 90.62 92 GLN A N 1
ATOM 672 C CA . GLN A 1 92 ? -16.578 4.854 2.071 1.00 90.62 92 GLN A CA 1
ATOM 673 C C . GLN A 1 92 ? -16.617 3.644 1.128 1.00 90.62 92 GLN A C 1
ATOM 675 O O . GLN A 1 92 ? -16.290 3.771 -0.056 1.00 90.62 92 GLN A O 1
ATOM 680 N N . LEU A 1 93 ? -17.000 2.468 1.632 1.00 90.12 93 LEU A N 1
ATOM 681 C CA . LEU A 1 93 ? -17.109 1.259 0.826 1.00 90.12 93 LEU A CA 1
ATOM 682 C C . LEU A 1 93 ? -18.357 1.326 -0.058 1.00 90.12 93 LEU A C 1
ATOM 684 O O . LEU A 1 93 ? -19.459 1.598 0.411 1.00 90.12 93 LEU A O 1
ATOM 688 N N . ARG A 1 94 ? -18.176 1.051 -1.352 1.00 88.56 94 ARG A N 1
ATOM 689 C CA . ARG A 1 94 ? -19.274 0.889 -2.311 1.00 88.56 94 ARG A CA 1
ATOM 690 C C . ARG A 1 94 ? -19.651 -0.588 -2.368 1.00 88.56 94 ARG A C 1
ATOM 692 O O . ARG A 1 94 ? -19.055 -1.330 -3.148 1.00 88.56 94 ARG A O 1
ATOM 699 N N . LEU A 1 95 ? -20.565 -0.987 -1.490 1.00 79.94 95 LEU A N 1
ATOM 700 C CA . LEU A 1 95 ? -21.186 -2.314 -1.460 1.00 79.94 95 LEU A CA 1
ATOM 701 C C . LEU A 1 95 ? -22.578 -2.267 -2.092 1.00 79.94 95 LEU A C 1
ATOM 703 O O . LEU A 1 95 ? -23.219 -1.194 -2.004 1.00 79.94 95 LEU A O 1
#

Foldseek 3Di:
DDPPDDPPPPQDPVNVVVCVVVVLVVCVVVPDDPDDVVSVVVVVVVVVPPPPDDDDDDDDDDVPDDPCNVPPPLVDVVQCVVCVPNHDDNVPDDD

Solvent-accessible surface area (backbone atoms only — not comparable to full-atom values): 6527 Å² total; per-residue (Å²): 138,85,89,82,83,79,82,78,76,77,78,49,72,67,56,51,51,56,49,49,53,51,52,49,52,56,48,65,76,66,74,64,94,71,60,59,67,70,56,50,53,49,51,53,53,56,61,66,49,72,55,98,60,92,80,85,85,85,83,88,50,90,92,71,69,52,65,66,80,73,58,62,64,83,87,44,70,65,53,50,71,79,25,80,88,77,49,83,58,78,90,76,59,91,126